Protein AF-A0A2E7M6B5-F1 (afdb_monomer)

Foldseek 3Di:
DWKKFFWPFWQDFDPPPPPWGKPAGFGIFTADWDDDVQWTWGQGPFTAHPVRDTIDTPDRIDTDGPNGTPDMDDDDD

Structure (mmCIF, N/CA/C/O backbone):
data_AF-A0A2E7M6B5-F1
#
_entry.id   AF-A0A2E7M6B5-F1
#
loop_
_atom_site.group_PDB
_atom_site.id
_atom_site.type_symbol
_atom_site.label_atom_id
_atom_site.label_alt_id
_atom_site.label_comp_id
_atom_site.label_asym_id
_atom_site.label_entity_id
_atom_site.label_seq_id
_atom_site.pdbx_PDB_ins_code
_atom_site.Cartn_x
_atom_site.Cartn_y
_atom_site.Cartn_z
_atom_site.occupancy
_atom_site.B_iso_or_equiv
_atom_site.auth_seq_id
_atom_site.auth_comp_id
_atom_site.auth_asym_id
_atom_site.auth_atom_id
_atom_site.pdbx_PDB_model_num
ATOM 1 N N . MET A 1 1 ? -10.941 6.187 4.368 1.00 91.38 1 MET A N 1
ATOM 2 C CA . MET A 1 1 ? -11.116 4.791 4.846 1.00 91.38 1 MET A CA 1
ATOM 3 C C . MET A 1 1 ? -9.761 4.212 5.238 1.00 91.38 1 MET A C 1
ATOM 5 O O . MET A 1 1 ? -8.784 4.587 4.601 1.00 91.38 1 MET A O 1
ATOM 9 N N . LYS A 1 2 ? -9.650 3.377 6.282 1.00 93.69 2 LYS A N 1
ATOM 10 C CA . LYS A 1 2 ? -8.399 2.637 6.541 1.00 93.69 2 LYS A CA 1
ATOM 11 C C . LYS A 1 2 ? -8.339 1.461 5.569 1.00 93.69 2 LYS A C 1
ATOM 13 O O . LYS A 1 2 ? -9.353 0.800 5.360 1.00 93.69 2 LYS A O 1
ATOM 18 N N . VAL A 1 3 ? -7.195 1.250 4.932 1.00 94.69 3 VAL A N 1
ATOM 19 C CA . VAL A 1 3 ? -7.023 0.176 3.954 1.00 94.69 3 VAL A CA 1
ATOM 20 C C . VAL A 1 3 ? -5.677 -0.501 4.107 1.00 94.69 3 VAL A C 1
ATOM 22 O O . VAL A 1 3 ? -4.676 0.145 4.429 1.00 94.69 3 VAL A O 1
ATOM 25 N N . LEU A 1 4 ? -5.668 -1.783 3.772 1.00 94.62 4 LEU A N 1
ATOM 26 C CA . LEU A 1 4 ? -4.482 -2.546 3.427 1.00 94.62 4 LEU A CA 1
ATOM 27 C C . LEU A 1 4 ? -4.567 -2.896 1.939 1.00 94.62 4 LEU A C 1
ATOM 29 O O . LEU A 1 4 ? -5.412 -3.693 1.539 1.00 94.62 4 LEU A O 1
ATOM 33 N N . ALA A 1 5 ? -3.725 -2.276 1.117 1.00 94.12 5 ALA A N 1
ATOM 34 C CA . ALA A 1 5 ? -3.669 -2.502 -0.323 1.00 94.12 5 ALA A CA 1
ATOM 35 C C . ALA A 1 5 ? -2.491 -3.411 -0.678 1.00 94.12 5 ALA A C 1
ATOM 37 O O . ALA A 1 5 ? -1.352 -3.097 -0.332 1.00 94.12 5 ALA A O 1
ATOM 38 N N . TYR A 1 6 ? -2.761 -4.498 -1.397 1.00 94.88 6 TYR A N 1
ATOM 39 C CA . TYR A 1 6 ? -1.754 -5.381 -1.976 1.00 94.88 6 TYR A CA 1
ATOM 40 C C . TYR A 1 6 ? -1.527 -5.020 -3.440 1.00 94.88 6 TYR A C 1
ATOM 42 O O . TYR A 1 6 ? -2.461 -4.719 -4.187 1.00 94.88 6 TYR A O 1
ATOM 50 N N . LEU A 1 7 ? -0.263 -5.010 -3.849 1.00 93.62 7 LEU A N 1
ATOM 51 C CA . LEU A 1 7 ? 0.152 -4.521 -5.152 1.00 93.62 7 LEU A CA 1
ATOM 52 C C . LEU A 1 7 ? 0.367 -5.670 -6.130 1.00 93.62 7 LEU A C 1
ATOM 54 O O . LEU A 1 7 ? 1.087 -6.621 -5.844 1.00 93.62 7 LEU A O 1
ATOM 58 N N . LYS A 1 8 ? -0.171 -5.514 -7.340 1.00 90.44 8 LYS A N 1
ATOM 59 C CA . LYS A 1 8 ? 0.032 -6.455 -8.449 1.00 90.44 8 LYS A CA 1
ATOM 60 C C . LYS A 1 8 ? 1.476 -6.464 -8.946 1.00 90.44 8 LYS A C 1
ATOM 62 O O . LYS A 1 8 ? 1.990 -7.474 -9.412 1.00 90.44 8 LYS A O 1
ATOM 67 N N . THR A 1 9 ? 2.127 -5.306 -8.874 1.00 86.69 9 THR A N 1
ATOM 68 C CA . THR A 1 9 ? 3.556 -5.156 -9.151 1.00 86.69 9 THR A CA 1
ATOM 69 C C . THR A 1 9 ? 4.192 -4.404 -7.991 1.00 86.69 9 THR A C 1
ATOM 71 O O . THR A 1 9 ? 3.666 -3.331 -7.667 1.00 86.69 9 THR A O 1
ATOM 74 N N . PRO A 1 10 ? 5.311 -4.884 -7.425 1.00 85.94 10 PRO A N 1
ATOM 75 C CA . PRO A 1 10 ? 5.979 -4.197 -6.330 1.00 85.94 10 PRO A CA 1
ATOM 76 C C . PRO A 1 10 ? 6.331 -2.745 -6.677 1.00 85.94 10 PRO A C 1
ATOM 78 O O . PRO A 1 10 ? 6.647 -2.426 -7.830 1.00 85.94 10 PRO A O 1
ATOM 81 N N . LEU A 1 11 ? 6.311 -1.854 -5.682 1.00 86.38 11 LEU A N 1
ATOM 82 C CA . LEU A 1 11 ? 6.993 -0.567 -5.818 1.00 86.38 11 LEU A CA 1
ATOM 83 C C . LEU A 1 11 ? 8.477 -0.816 -5.603 1.00 86.38 11 LEU A C 1
ATOM 85 O O . LEU A 1 11 ? 8.911 -1.189 -4.514 1.00 86.38 11 LEU A O 1
ATOM 89 N N . TYR A 1 12 ? 9.242 -0.639 -6.670 1.00 75.69 12 TYR A N 1
ATOM 90 C CA . TYR A 1 12 ? 10.658 -0.950 -6.670 1.00 75.69 12 TYR A CA 1
ATOM 91 C C . TYR A 1 12 ? 11.491 0.168 -6.053 1.00 75.69 12 TYR A C 1
ATOM 93 O O . TYR A 1 12 ? 11.238 1.361 -6.250 1.00 75.69 12 TYR A O 1
ATOM 101 N N . ARG A 1 13 ? 12.585 -0.248 -5.417 1.00 66.12 13 ARG A N 1
ATOM 102 C CA . ARG A 1 13 ? 13.743 0.599 -5.142 1.00 66.12 13 ARG A CA 1
ATOM 103 C C . ARG A 1 13 ? 14.280 1.164 -6.458 1.00 66.12 13 ARG A C 1
ATOM 105 O O . ARG A 1 13 ? 14.908 0.451 -7.241 1.00 66.12 13 ARG A O 1
ATOM 112 N N . SER A 1 14 ? 14.066 2.453 -6.713 1.00 56.94 14 SER A N 1
ATOM 113 C CA . SER A 1 14 ? 14.737 3.109 -7.835 1.00 56.94 14 SER A CA 1
ATOM 114 C C . SER A 1 14 ? 16.231 3.218 -7.523 1.00 56.94 14 SER A C 1
ATOM 116 O O . SER A 1 14 ? 16.630 3.979 -6.645 1.00 56.94 14 SER A O 1
ATOM 118 N N . ARG A 1 15 ? 17.077 2.471 -8.251 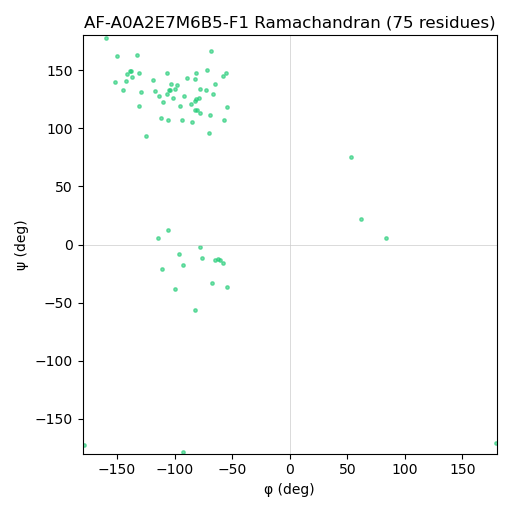1.00 53.38 15 ARG A N 1
ATOM 119 C CA . ARG A 1 15 ? 18.552 2.574 -8.157 1.00 53.38 15 ARG A CA 1
ATOM 120 C C . ARG A 1 15 ? 19.093 3.955 -8.559 1.00 53.38 15 ARG A C 1
ATOM 122 O O . ARG A 1 15 ? 20.257 4.233 -8.303 1.00 53.38 15 ARG A O 1
ATOM 129 N N . HIS A 1 16 ? 18.266 4.804 -9.174 1.00 46.66 16 HIS A N 1
ATOM 130 C CA . HIS A 1 16 ? 18.644 6.135 -9.660 1.00 46.66 16 HIS A CA 1
ATOM 131 C C . HIS A 1 16 ? 17.944 7.293 -8.941 1.00 46.66 16 HIS A C 1
ATOM 133 O O . HIS A 1 16 ? 18.128 8.442 -9.343 1.00 46.66 16 HIS A O 1
ATOM 139 N N . ALA A 1 17 ? 17.166 7.036 -7.886 1.00 48.81 17 ALA A N 1
ATOM 140 C CA . ALA A 1 17 ? 16.614 8.118 -7.082 1.00 48.81 17 ALA A CA 1
ATOM 141 C C . ALA A 1 17 ? 17.754 8.784 -6.297 1.00 48.81 17 ALA A C 1
ATOM 143 O O . ALA A 1 17 ? 18.150 8.310 -5.235 1.00 48.81 17 ALA A O 1
ATOM 144 N N . LYS A 1 18 ? 18.291 9.884 -6.843 1.00 49.53 18 LYS A N 1
ATOM 145 C CA . LYS A 1 18 ? 19.171 10.817 -6.120 1.00 49.53 18 LYS A CA 1
ATOM 146 C C . LYS A 1 18 ? 18.494 11.394 -4.865 1.00 49.53 18 LYS A C 1
ATOM 148 O O . LYS A 1 18 ? 19.197 11.857 -3.978 1.00 49.53 18 LYS A O 1
ATOM 153 N N . ASP A 1 19 ? 17.170 11.258 -4.765 1.00 51.09 19 ASP A N 1
ATOM 154 C CA . ASP A 1 19 ? 16.333 11.723 -3.666 1.00 51.09 19 ASP A CA 1
ATOM 155 C C . ASP A 1 19 ? 15.509 10.553 -3.100 1.00 51.09 19 ASP A C 1
ATOM 157 O O . ASP A 1 19 ? 14.447 10.228 -3.625 1.00 51.09 19 ASP A O 1
ATOM 161 N N . GLY A 1 20 ? 16.008 9.880 -2.058 1.00 55.72 20 GLY A N 1
ATOM 162 C CA . GLY A 1 20 ? 15.212 8.978 -1.209 1.00 55.72 20 GLY A CA 1
ATOM 163 C C . GLY A 1 20 ? 14.423 7.882 -1.947 1.00 55.72 20 GLY A C 1
ATOM 164 O O . GLY A 1 20 ? 13.205 7.937 -2.091 1.00 55.72 20 GLY A O 1
ATOM 165 N N . GLY A 1 21 ? 15.096 6.835 -2.415 1.00 63.53 21 GLY A N 1
ATOM 166 C CA . GLY A 1 21 ? 14.392 5.639 -2.889 1.00 63.53 21 GLY A CA 1
ATOM 167 C C . GLY A 1 21 ? 13.706 4.866 -1.752 1.00 63.53 21 GLY A C 1
ATOM 168 O O . GLY A 1 21 ? 14.002 5.072 -0.580 1.00 63.53 21 GLY A O 1
ATOM 169 N N . LEU A 1 22 ? 12.823 3.929 -2.108 1.00 73.75 22 LEU A N 1
ATOM 170 C CA . LEU A 1 22 ? 12.356 2.895 -1.178 1.00 73.75 22 LEU A CA 1
ATOM 171 C C . LEU A 1 22 ? 13.520 1.979 -0.784 1.00 73.75 22 LEU A C 1
ATOM 173 O O . LEU A 1 22 ? 14.295 1.561 -1.650 1.00 73.75 22 LEU A O 1
ATOM 177 N N . GLU A 1 23 ? 13.619 1.620 0.495 1.00 71.88 23 GLU A N 1
ATOM 178 C CA . GLU A 1 23 ? 14.673 0.716 0.984 1.00 71.88 23 GLU A CA 1
ATOM 179 C C . GLU A 1 23 ? 14.411 -0.769 0.670 1.00 71.88 23 GLU A C 1
ATOM 181 O O . GLU A 1 23 ? 15.267 -1.620 0.903 1.00 71.88 23 GLU A O 1
ATOM 186 N N . GLY A 1 24 ? 13.272 -1.083 0.048 1.00 77.31 24 GLY A N 1
ATOM 187 C CA . GLY A 1 24 ? 12.877 -2.433 -0.344 1.00 77.31 24 GLY A CA 1
ATOM 188 C C . GLY A 1 24 ? 11.819 -2.441 -1.446 1.00 77.31 24 GLY A C 1
ATOM 189 O O . GLY A 1 24 ? 11.362 -1.390 -1.901 1.00 77.31 24 GLY A O 1
ATOM 190 N N . ASN A 1 25 ? 11.440 -3.641 -1.887 1.00 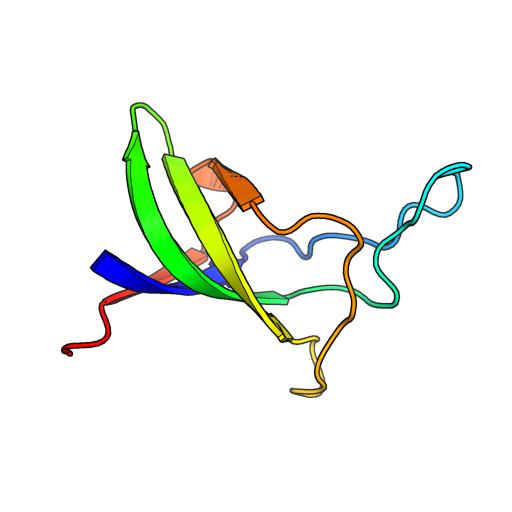87.62 25 ASN A N 1
ATOM 191 C CA . ASN A 1 25 ? 10.336 -3.832 -2.823 1.00 87.62 25 ASN A CA 1
ATOM 192 C C . ASN A 1 25 ? 9.030 -3.888 -2.035 1.00 87.62 25 ASN A C 1
ATOM 194 O O . ASN A 1 25 ? 8.743 -4.886 -1.382 1.00 87.62 25 ASN A O 1
ATOM 198 N N . VAL A 1 26 ? 8.237 -2.824 -2.087 1.00 90.19 26 VAL A N 1
ATOM 199 C CA . VAL A 1 26 ? 6.973 -2.775 -1.346 1.00 90.19 26 VAL A CA 1
ATOM 200 C C . VAL A 1 26 ? 5.920 -3.574 -2.097 1.00 90.19 26 VAL A C 1
ATOM 202 O O . VAL A 1 26 ? 5.665 -3.293 -3.269 1.00 90.19 26 VAL A O 1
ATOM 205 N N . ILE A 1 27 ? 5.279 -4.522 -1.417 1.00 94.12 27 ILE A N 1
ATOM 206 C CA . ILE A 1 27 ? 4.175 -5.326 -1.963 1.00 94.12 27 ILE A CA 1
ATOM 207 C C . ILE A 1 27 ? 2.831 -5.000 -1.317 1.00 94.12 27 ILE A C 1
ATOM 209 O O . ILE A 1 27 ? 1.793 -5.259 -1.920 1.00 94.12 27 ILE A O 1
ATOM 213 N N . SER A 1 28 ? 2.831 -4.415 -0.117 1.00 94.06 28 SER A N 1
ATOM 214 C CA . SER A 1 28 ? 1.600 -4.009 0.554 1.00 94.06 28 SER A CA 1
ATOM 215 C C . SER A 1 28 ? 1.746 -2.689 1.291 1.00 94.06 28 SER A C 1
ATOM 217 O O . SER A 1 28 ? 2.806 -2.365 1.833 1.00 94.06 28 SER A O 1
ATOM 219 N N . ILE A 1 29 ? 0.652 -1.938 1.322 1.00 94.56 29 ILE A N 1
ATOM 220 C CA . ILE A 1 29 ? 0.584 -0.580 1.853 1.00 94.56 29 ILE A CA 1
ATOM 221 C C . ILE A 1 29 ? -0.609 -0.497 2.791 1.00 94.56 29 ILE A C 1
ATOM 223 O O . ILE A 1 29 ? -1.748 -0.674 2.358 1.00 94.56 29 ILE A O 1
ATOM 227 N N . ARG A 1 30 ? -0.355 -0.185 4.062 1.00 94.81 30 ARG A N 1
ATOM 228 C CA . ARG A 1 30 ? -1.399 0.113 5.044 1.00 94.81 30 ARG A CA 1
ATOM 229 C C . ARG A 1 30 ? -1.470 1.612 5.284 1.00 94.81 30 ARG A C 1
ATOM 231 O O . ARG A 1 30 ? -0.455 2.279 5.510 1.00 94.81 30 ARG A O 1
ATOM 238 N N . GLY A 1 31 ? -2.678 2.155 5.272 1.00 94.56 31 GLY A N 1
ATOM 239 C CA . GLY A 1 31 ? -2.857 3.590 5.418 1.00 94.56 31 GLY A CA 1
ATOM 240 C C . GLY A 1 31 ? -4.304 4.046 5.417 1.00 94.56 31 GLY A C 1
ATOM 241 O O . GLY A 1 31 ? -5.240 3.250 5.424 1.00 94.56 31 GLY A O 1
ATOM 242 N N . LYS A 1 32 ? -4.487 5.365 5.401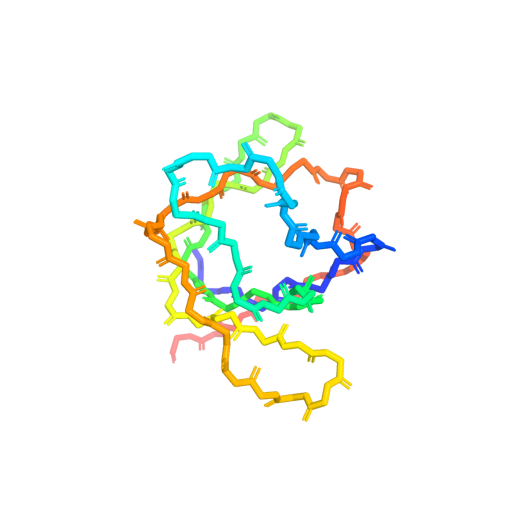 1.00 95.88 32 LYS A N 1
ATOM 243 C CA . LYS A 1 32 ? -5.790 5.985 5.151 1.00 95.88 32 LYS A CA 1
ATOM 244 C C . LYS A 1 32 ? -5.893 6.335 3.674 1.00 95.88 32 LYS A C 1
ATOM 246 O O . LYS A 1 32 ? -5.100 7.135 3.193 1.00 95.88 32 LYS A O 1
ATOM 251 N N . ALA A 1 33 ? -6.869 5.766 2.983 1.00 94.12 33 ALA A N 1
ATOM 252 C CA . ALA A 1 33 ? -7.132 6.025 1.577 1.00 94.12 33 ALA A CA 1
ATOM 253 C C . ALA A 1 33 ? -8.379 6.887 1.358 1.00 94.12 33 ALA A C 1
ATOM 255 O O . ALA A 1 33 ? -9.374 6.778 2.087 1.00 94.12 33 ALA A O 1
ATOM 256 N N . GLU A 1 34 ? -8.321 7.687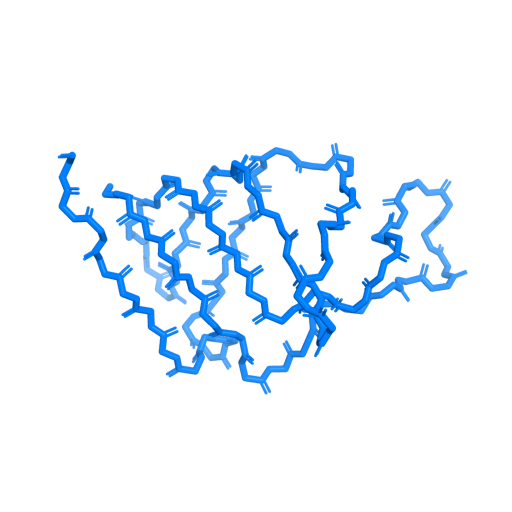 0.301 1.00 94.62 34 GLU A N 1
ATOM 257 C CA . GLU A 1 34 ? -9.452 8.342 -0.349 1.00 94.62 34 GLU A CA 1
ATOM 258 C C . GLU A 1 34 ? -9.553 7.816 -1.784 1.00 94.62 34 GLU A C 1
ATOM 260 O O . GLU A 1 34 ? -8.548 7.730 -2.495 1.00 94.62 34 GLU A O 1
ATOM 265 N N . ALA A 1 35 ? -10.756 7.434 -2.214 1.00 91.88 35 ALA A N 1
ATOM 266 C CA . ALA A 1 35 ? -10.980 7.034 -3.598 1.00 91.88 35 ALA A CA 1
ATOM 267 C C . ALA A 1 35 ? -10.940 8.273 -4.501 1.00 91.88 35 ALA A C 1
ATOM 269 O O . ALA A 1 35 ? -11.561 9.291 -4.193 1.00 91.88 35 ALA A O 1
ATOM 270 N N . ARG A 1 36 ? -10.211 8.187 -5.614 1.00 91.12 36 ARG A N 1
ATOM 271 C CA . ARG A 1 36 ? -10.169 9.214 -6.664 1.00 91.12 36 ARG A CA 1
ATOM 272 C C . ARG A 1 36 ? -10.327 8.538 -8.022 1.00 91.12 36 ARG A C 1
ATOM 274 O O . ARG A 1 36 ? -10.131 7.328 -8.133 1.00 91.12 36 ARG A O 1
ATOM 281 N N . ASP A 1 37 ? -10.656 9.306 -9.056 1.00 90.12 37 ASP A N 1
ATOM 282 C CA . ASP A 1 37 ? -10.781 8.746 -10.403 1.00 90.12 37 ASP A CA 1
ATOM 283 C C . ASP A 1 37 ? -9.500 8.009 -10.812 1.00 90.12 37 ASP A C 1
ATOM 285 O O . ASP A 1 37 ? -8.408 8.578 -10.873 1.00 90.12 37 ASP A O 1
ATOM 289 N N . GLY A 1 38 ? -9.647 6.705 -11.052 1.00 90.12 38 GLY A N 1
ATOM 290 C CA . GLY A 1 38 ? -8.569 5.824 -11.489 1.00 90.12 38 GLY A CA 1
ATOM 291 C C . GLY A 1 38 ? -7.660 5.262 -10.390 1.00 90.12 38 GLY A C 1
ATOM 292 O O . GLY A 1 38 ? -6.690 4.583 -10.734 1.00 90.12 38 GLY A O 1
ATOM 293 N N . GLY A 1 39 ? -7.929 5.482 -9.095 1.00 93.81 39 GLY A N 1
ATOM 294 C CA .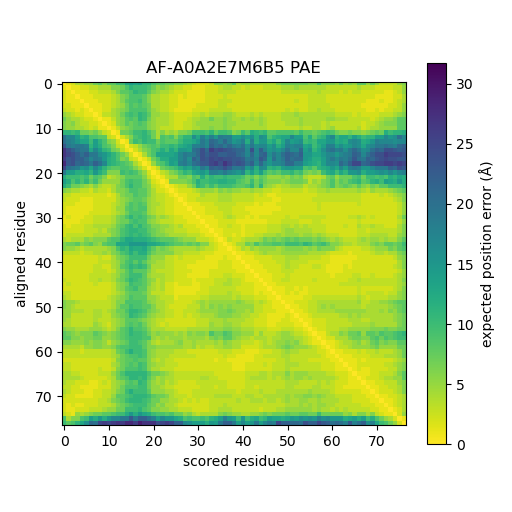 GLY A 1 39 ? -7.052 4.962 -8.039 1.00 93.81 39 GLY A CA 1
ATOM 295 C C . GLY A 1 39 ? -7.435 5.278 -6.597 1.00 93.81 39 GLY A C 1
ATOM 296 O O . GLY A 1 39 ? -8.505 5.799 -6.286 1.00 93.81 39 GLY A O 1
ATOM 297 N N . LEU A 1 40 ? -6.504 4.958 -5.704 1.00 93.38 40 LEU A N 1
ATOM 298 C CA . LEU A 1 40 ? -6.561 5.285 -4.287 1.00 93.38 40 LEU A CA 1
ATOM 299 C C . LEU A 1 40 ? -5.456 6.274 -3.954 1.00 93.38 40 LEU A C 1
ATOM 301 O O . LEU A 1 40 ? -4.283 6.033 -4.225 1.00 93.38 40 LEU A O 1
ATOM 305 N N . ASP A 1 41 ? -5.823 7.377 -3.326 1.00 94.81 41 ASP A N 1
ATOM 306 C CA . ASP A 1 41 ? -4.869 8.315 -2.762 1.00 94.81 41 ASP A CA 1
ATOM 307 C C . ASP A 1 41 ? -4.644 7.955 -1.290 1.00 94.81 41 ASP A C 1
ATOM 309 O O . ASP A 1 41 ? -5.549 8.102 -0.467 1.00 94.81 41 ASP A O 1
ATOM 313 N N . ILE A 1 42 ? -3.475 7.391 -0.970 1.00 94.00 42 ILE A N 1
ATOM 314 C CA . ILE A 1 42 ? -3.196 6.763 0.326 1.00 94.00 42 ILE A CA 1
ATOM 315 C C . ILE A 1 42 ? -2.209 7.600 1.128 1.00 94.00 42 ILE A C 1
ATOM 317 O O . ILE A 1 42 ? -1.071 7.808 0.718 1.00 94.00 42 ILE A O 1
ATOM 321 N N . THR A 1 43 ? -2.619 8.011 2.325 1.00 95.25 43 THR A N 1
ATOM 322 C CA . THR A 1 43 ? -1.718 8.457 3.391 1.00 95.25 43 THR A CA 1
ATOM 323 C C . THR A 1 43 ? -1.143 7.225 4.083 1.00 95.25 43 THR A C 1
ATOM 325 O O . THR A 1 43 ? -1.886 6.434 4.666 1.00 95.25 43 THR A O 1
ATOM 328 N N . ILE A 1 44 ? 0.170 7.050 3.972 1.00 93.62 44 ILE A N 1
ATOM 329 C CA . ILE A 1 44 ? 0.902 5.840 4.341 1.00 93.62 44 ILE A CA 1
ATOM 330 C C . ILE A 1 44 ? 1.154 5.832 5.845 1.00 93.62 44 ILE A C 1
ATOM 332 O O . ILE A 1 44 ? 1.774 6.749 6.384 1.00 93.62 44 ILE A O 1
ATOM 336 N N . ASN A 1 45 ? 0.725 4.758 6.500 1.00 94.06 45 ASN A N 1
ATOM 337 C CA . ASN A 1 45 ? 1.084 4.472 7.886 1.00 94.06 45 ASN A CA 1
ATOM 338 C C . ASN A 1 45 ? 2.216 3.440 7.943 1.00 94.06 45 ASN A C 1
ATOM 340 O O . ASN A 1 45 ? 3.109 3.538 8.784 1.00 94.06 45 ASN A O 1
ATOM 344 N N . GLU A 1 46 ? 2.171 2.447 7.053 1.00 93.44 46 GLU A N 1
ATOM 345 C CA . GLU A 1 46 ? 3.116 1.337 7.019 1.00 93.44 46 GLU A CA 1
ATOM 346 C C . GLU A 1 46 ? 3.260 0.792 5.591 1.00 93.44 46 GLU A C 1
ATOM 348 O O . GLU A 1 46 ? 2.278 0.664 4.856 1.00 93.44 46 GLU A O 1
ATOM 353 N N . LEU A 1 47 ? 4.491 0.459 5.208 1.00 93.62 47 LEU A N 1
ATOM 354 C CA . LEU A 1 47 ? 4.828 -0.233 3.966 1.00 93.62 47 LEU A CA 1
ATOM 355 C C . LEU A 1 47 ? 5.488 -1.552 4.325 1.00 93.62 47 LEU A C 1
ATOM 357 O O . LEU A 1 47 ? 6.287 -1.578 5.262 1.00 93.62 47 LEU A O 1
ATOM 361 N N . ARG A 1 48 ? 5.185 -2.615 3.580 1.00 93.38 48 ARG A N 1
ATOM 362 C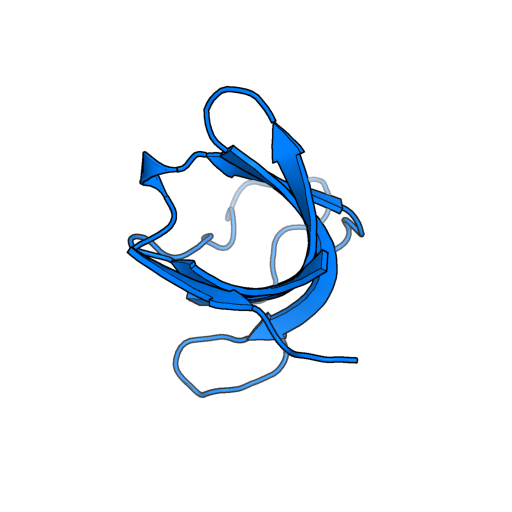 CA . ARG A 1 48 ? 5.811 -3.922 3.788 1.00 93.38 48 ARG A CA 1
ATOM 363 C C . ARG A 1 48 ? 6.336 -4.547 2.508 1.00 93.38 48 ARG A C 1
ATOM 365 O O . ARG A 1 48 ? 5.772 -4.330 1.430 1.00 93.38 48 ARG A O 1
ATOM 372 N N . ASP A 1 49 ? 7.418 -5.300 2.651 1.00 91.44 49 ASP A N 1
ATOM 373 C CA . ASP A 1 49 ? 8.037 -6.077 1.582 1.00 91.44 49 ASP A CA 1
ATOM 374 C C . ASP A 1 49 ? 7.523 -7.525 1.513 1.00 91.44 49 ASP A C 1
ATOM 376 O O . ASP A 1 49 ? 6.641 -7.947 2.261 1.00 91.44 49 ASP A O 1
ATOM 380 N N . GLU A 1 50 ? 8.077 -8.292 0.577 1.00 88.12 50 GLU A N 1
ATOM 381 C CA . GLU A 1 50 ? 7.784 -9.716 0.352 1.00 88.12 50 GLU A CA 1
ATOM 382 C C . GLU A 1 50 ? 8.099 -10.639 1.541 1.00 88.12 50 GLU A C 1
ATOM 384 O O . GLU A 1 50 ? 7.662 -11.788 1.560 1.00 88.12 50 GLU A O 1
ATOM 389 N N . ARG A 1 51 ? 8.847 -10.148 2.533 1.00 88.75 51 ARG A N 1
ATOM 390 C CA . ARG A 1 51 ? 9.200 -10.857 3.768 1.00 88.75 51 ARG A CA 1
ATOM 391 C C . ARG A 1 51 ? 8.412 -10.341 4.968 1.00 88.75 51 ARG A C 1
ATOM 393 O O . ARG A 1 51 ? 8.772 -10.662 6.099 1.00 88.75 51 ARG A O 1
ATOM 400 N N . ASP A 1 52 ? 7.368 -9.550 4.723 1.00 86.62 52 ASP A N 1
ATOM 401 C CA . ASP A 1 52 ? 6.537 -8.909 5.740 1.00 86.62 52 ASP A CA 1
ATOM 402 C C . ASP A 1 52 ? 7.315 -7.917 6.634 1.00 86.62 52 ASP A C 1
ATOM 404 O O . ASP A 1 52 ? 6.900 -7.588 7.746 1.00 86.62 52 ASP A O 1
ATOM 408 N N . GLN A 1 53 ? 8.454 -7.408 6.149 1.00 90.44 53 GLN A N 1
ATOM 409 C CA . GLN A 1 53 ? 9.280 -6.438 6.865 1.00 90.44 53 GLN A CA 1
ATOM 410 C C . GLN A 1 53 ? 8.846 -5.016 6.540 1.00 90.44 53 GLN A C 1
ATOM 412 O O . GLN A 1 53 ? 8.488 -4.700 5.404 1.00 90.44 53 GLN A O 1
ATOM 417 N N . LYS A 1 54 ? 8.905 -4.135 7.543 1.00 91.44 54 LYS A N 1
ATOM 418 C CA . LYS A 1 54 ? 8.580 -2.721 7.365 1.00 91.44 54 LYS A CA 1
ATOM 419 C C . LYS A 1 54 ? 9.612 -2.051 6.454 1.00 91.44 54 LYS A C 1
ATOM 421 O O . LYS A 1 54 ? 10.807 -2.129 6.716 1.00 91.44 54 LYS A O 1
ATOM 426 N N . VAL A 1 55 ? 9.134 -1.347 5.432 1.00 89.81 55 VAL A N 1
ATOM 427 C CA . VAL A 1 55 ? 9.962 -0.580 4.492 1.00 89.81 55 VAL A CA 1
ATOM 428 C C . VAL A 1 55 ? 9.837 0.907 4.797 1.00 89.81 55 VAL A C 1
ATOM 430 O O . VAL A 1 55 ? 8.730 1.429 4.947 1.00 89.81 55 VAL A O 1
ATOM 433 N N . GLU A 1 56 ? 10.966 1.607 4.866 1.00 86.06 56 GLU A N 1
ATOM 434 C CA . GLU A 1 56 ? 10.969 3.063 4.971 1.00 86.06 56 GLU A CA 1
ATOM 435 C C . GLU A 1 56 ? 10.807 3.725 3.596 1.00 86.06 56 GLU A C 1
ATOM 437 O O . GLU A 1 56 ? 11.324 3.261 2.574 1.00 86.06 56 GLU A O 1
ATOM 442 N N . ALA A 1 57 ? 10.058 4.826 3.578 1.00 80.81 57 ALA A N 1
ATOM 443 C CA . ALA A 1 57 ? 9.857 5.671 2.410 1.00 80.81 57 ALA A CA 1
ATOM 444 C C . ALA A 1 57 ? 9.957 7.142 2.816 1.00 80.81 57 ALA A C 1
ATOM 446 O O . ALA A 1 57 ? 9.455 7.513 3.880 1.00 80.81 57 ALA A O 1
ATOM 447 N N . PRO A 1 58 ? 10.518 8.018 1.966 1.00 81.25 58 PRO A N 1
ATOM 448 C CA . PRO A 1 58 ? 10.573 9.449 2.270 1.00 81.25 58 PRO A CA 1
ATOM 449 C C . PRO A 1 58 ? 9.228 10.160 2.065 1.00 81.25 58 PRO A C 1
ATOM 451 O O . PRO A 1 58 ? 9.071 11.316 2.452 1.00 81.25 58 PRO A O 1
ATOM 454 N N . PHE A 1 59 ? 8.254 9.501 1.435 1.00 83.44 59 PHE A N 1
ATOM 455 C CA . PHE A 1 59 ? 6.936 10.058 1.159 1.00 83.44 59 PHE A CA 1
ATOM 456 C C . PHE A 1 59 ? 5.896 9.509 2.138 1.00 83.44 59 PHE A C 1
ATOM 458 O O . PHE A 1 59 ? 5.851 8.320 2.440 1.00 83.44 59 PHE A O 1
ATOM 465 N N . LYS A 1 60 ? 5.019 10.395 2.617 1.00 88.62 60 LYS A N 1
ATOM 466 C CA . LYS A 1 60 ? 3.921 10.051 3.540 1.00 88.62 60 LYS A CA 1
ATOM 467 C C . LYS A 1 60 ? 2.590 9.814 2.829 1.00 88.62 60 LYS A C 1
ATOM 469 O O . LYS A 1 60 ? 1.618 9.415 3.461 1.00 88.62 60 LYS A O 1
ATOM 474 N N . ARG A 1 61 ? 2.526 10.096 1.528 1.00 91.44 61 ARG A N 1
ATOM 475 C CA . ARG A 1 61 ? 1.327 9.969 0.699 1.00 91.44 61 ARG A CA 1
ATOM 476 C C . ARG A 1 61 ? 1.712 9.451 -0.679 1.00 91.44 61 ARG A C 1
ATOM 478 O O . ARG A 1 61 ? 2.742 9.856 -1.212 1.00 91.44 61 ARG A O 1
ATOM 485 N N . LEU A 1 62 ? 0.894 8.567 -1.235 1.00 90.62 62 LEU A N 1
ATOM 486 C CA . LEU A 1 62 ? 1.093 7.979 -2.552 1.00 90.62 62 LEU A CA 1
ATOM 487 C C . LEU A 1 62 ? -0.256 7.764 -3.230 1.00 90.62 62 LEU A C 1
ATOM 489 O O . LEU A 1 62 ? -1.166 7.179 -2.647 1.00 90.62 62 LEU A O 1
A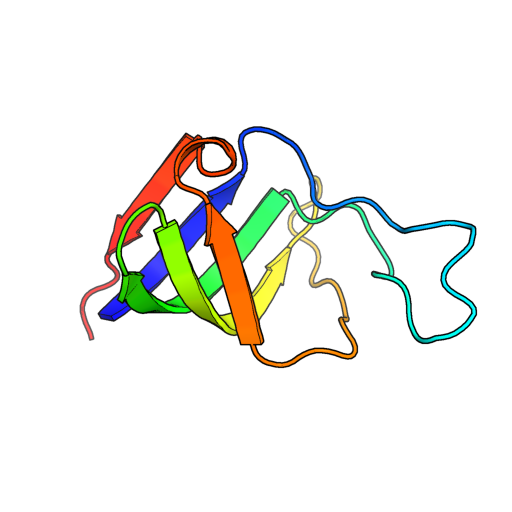TOM 493 N N . PHE A 1 63 ? -0.349 8.174 -4.491 1.00 92.44 63 PHE A N 1
ATOM 494 C CA . PHE A 1 63 ? -1.442 7.752 -5.351 1.00 92.44 63 PHE A CA 1
ATOM 495 C C . PHE A 1 63 ? -1.134 6.375 -5.945 1.00 92.44 63 PHE A C 1
ATOM 497 O O . PHE A 1 63 ? -0.112 6.186 -6.607 1.00 92.44 63 PHE A O 1
ATOM 504 N N . LEU A 1 64 ? -2.029 5.420 -5.713 1.00 91.75 64 LEU A N 1
ATOM 505 C CA . LEU A 1 64 ? -2.002 4.081 -6.279 1.00 91.75 64 LEU A CA 1
ATOM 506 C C . LEU A 1 64 ? -3.075 3.962 -7.363 1.00 91.75 64 LEU A C 1
ATOM 508 O O . LEU A 1 64 ? -4.261 3.868 -7.039 1.00 91.75 64 LEU A O 1
ATOM 512 N N . PRO A 1 65 ? -2.687 3.921 -8.648 1.00 93.31 65 PRO A N 1
ATOM 513 C CA . PRO A 1 65 ? -3.618 3.613 -9.723 1.00 93.31 65 PRO A CA 1
ATOM 514 C C . PRO A 1 65 ? -4.273 2.244 -9.504 1.00 93.31 65 PRO A C 1
ATOM 516 O O . PRO A 1 65 ? -3.597 1.307 -9.079 1.00 93.31 65 PRO A O 1
ATOM 519 N N . LEU A 1 66 ? -5.546 2.082 -9.874 1.00 90.88 66 LEU A N 1
ATOM 520 C CA . LEU A 1 66 ? -6.251 0.795 -9.748 1.00 90.88 66 LEU A CA 1
ATOM 521 C C . LEU A 1 66 ? -5.504 -0.348 -10.449 1.00 90.88 66 LEU A C 1
ATOM 523 O O . LEU A 1 66 ? -5.414 -1.440 -9.910 1.00 90.88 66 LEU A O 1
ATOM 527 N N . GLY A 1 67 ? -4.869 -0.085 -11.597 1.00 91.69 67 GLY A N 1
ATOM 528 C CA . GLY A 1 67 ? -4.069 -1.089 -12.313 1.00 91.69 67 GLY A CA 1
ATOM 529 C C . GLY A 1 67 ? -2.815 -1.578 -11.568 1.00 91.69 67 GLY A C 1
ATOM 530 O O . GLY A 1 67 ? -2.215 -2.570 -11.980 1.00 91.69 67 GLY A O 1
ATOM 531 N N . LYS A 1 68 ? -2.400 -0.893 -10.493 1.00 90.81 68 LYS A N 1
ATOM 532 C CA . LYS A 1 68 ? -1.302 -1.309 -9.605 1.00 90.81 68 LYS A CA 1
ATOM 533 C C . LYS A 1 68 ? -1.781 -2.125 -8.408 1.00 90.81 68 LYS A C 1
ATOM 535 O O . LYS A 1 68 ? -0.953 -2.790 -7.788 1.00 90.81 68 LYS A O 1
ATOM 540 N N . ILE A 1 69 ? -3.068 -2.071 -8.085 1.00 92.88 69 ILE A N 1
ATOM 541 C CA . ILE A 1 69 ? -3.658 -2.749 -6.935 1.00 92.88 69 ILE A CA 1
ATOM 542 C C . ILE A 1 69 ? -4.149 -4.118 -7.405 1.00 92.88 69 ILE A C 1
ATOM 544 O O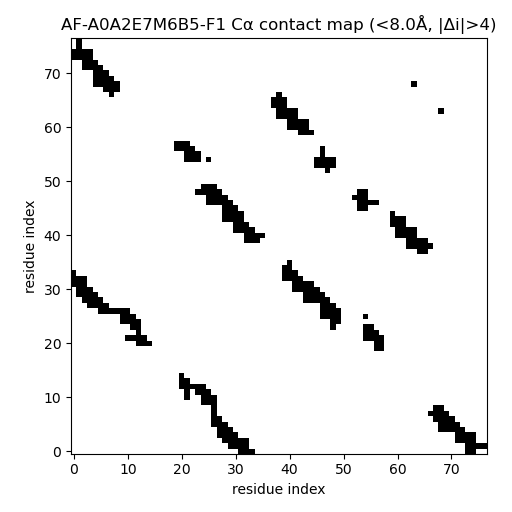 . ILE A 1 69 ? -4.857 -4.210 -8.403 1.00 92.88 69 ILE A O 1
ATOM 548 N N . ASP A 1 70 ? -3.740 -5.176 -6.712 1.00 93.69 70 ASP A N 1
ATOM 549 C CA . ASP A 1 70 ? -4.269 -6.519 -6.958 1.00 93.69 70 ASP A CA 1
ATOM 550 C C . ASP A 1 70 ? -5.601 -6.686 -6.222 1.00 93.69 70 ASP A C 1
ATOM 552 O O . ASP A 1 70 ? -6.655 -6.883 -6.822 1.00 93.69 70 ASP A O 1
ATOM 556 N N . TYR A 1 71 ? -5.568 -6.463 -4.910 1.00 92.69 71 TYR A N 1
ATOM 557 C CA . TYR A 1 71 ? -6.746 -6.331 -4.067 1.00 92.69 71 TYR A CA 1
ATOM 558 C C . TYR A 1 71 ? -6.441 -5.409 -2.885 1.00 92.69 71 TYR A C 1
ATOM 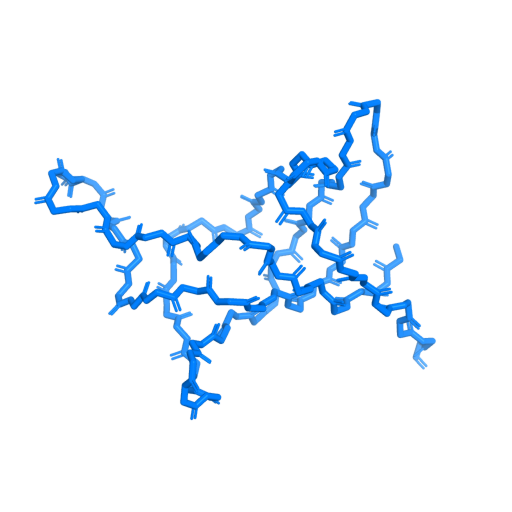560 O O . TYR A 1 71 ? -5.284 -5.144 -2.551 1.00 92.69 71 TYR A O 1
ATOM 568 N N . TYR A 1 72 ? -7.484 -4.907 -2.233 1.00 92.00 72 TYR A N 1
ATOM 569 C CA . TYR A 1 72 ? -7.348 -4.175 -0.981 1.00 92.00 72 TYR A CA 1
ATOM 570 C C . TYR A 1 72 ? -8.444 -4.588 -0.007 1.00 92.00 72 TYR A C 1
ATOM 572 O O . TYR A 1 72 ? -9.552 -4.947 -0.402 1.00 92.00 72 TYR A O 1
ATOM 580 N N . VAL A 1 73 ? -8.116 -4.527 1.276 1.00 93.69 73 VAL A N 1
ATOM 581 C CA . VAL A 1 73 ? -9.041 -4.775 2.378 1.00 93.69 73 VAL A CA 1
ATOM 582 C C . VAL A 1 73 ? -9.356 -3.435 3.023 1.00 93.69 73 VAL A C 1
ATOM 584 O O . VAL A 1 73 ? -8.443 -2.666 3.328 1.00 93.69 73 VAL A O 1
ATOM 587 N N . ILE A 1 74 ? -10.641 -3.142 3.210 1.00 93.38 74 ILE A N 1
ATOM 588 C CA . ILE A 1 74 ? -11.080 -2.008 4.025 1.00 93.38 74 ILE A CA 1
ATOM 589 C C . ILE A 1 74 ? -11.050 -2.482 5.476 1.00 93.38 74 ILE A C 1
ATOM 591 O O . ILE A 1 74 ? -11.761 -3.415 5.839 1.00 93.38 74 ILE A O 1
ATOM 595 N N . GLU A 1 75 ? -10.186 -1.873 6.279 1.00 90.00 75 GLU A N 1
ATOM 596 C CA . GLU A 1 75 ? -10.088 -2.161 7.707 1.00 90.00 75 GLU A CA 1
ATOM 597 C C . GLU A 1 75 ? -11.127 -1.294 8.430 1.00 90.00 75 GLU A C 1
ATOM 599 O O . GLU A 1 75 ? -11.107 -0.064 8.299 1.00 90.00 75 GLU A O 1
ATOM 604 N N . ASP A 1 76 ? -12.053 -1.921 9.158 1.00 77.94 76 ASP A N 1
ATOM 605 C CA . ASP A 1 76 ? -12.992 -1.182 10.004 1.00 77.94 76 ASP A CA 1
ATOM 606 C C . ASP A 1 76 ? -12.267 -0.616 11.238 1.00 77.94 76 ASP A C 1
ATOM 608 O O . ASP A 1 76 ? -11.220 -1.127 11.647 1.00 77.94 76 ASP A O 1
ATOM 612 N N . ALA A 1 77 ? -12.764 0.521 11.729 1.00 60.38 77 ALA A N 1
ATOM 613 C CA . ALA A 1 77 ? -12.036 1.455 12.596 1.00 60.38 77 ALA A CA 1
ATOM 614 C C . ALA A 1 77 ? -11.437 0.847 13.872 1.00 60.38 77 ALA A C 1
ATOM 616 O O . ALA A 1 77 ? -12.147 0.131 14.604 1.00 60.38 77 ALA A O 1
#

pLDDT: mean 85.72, std 12.99, range [46.66, 95.88]

Solvent-accessible surface area (backbone atoms only — not comparable to full-atom values): 4253 Å² total; per-residue (Å²): 86,42,32,42,38,34,39,65,56,58,50,65,47,47,94,76,47,90,69,68,39,38,80,41,47,33,33,35,42,33,26,45,33,45,84,48,97,68,28,36,43,27,39,54,76,46,33,22,29,91,82,74,42,80,41,60,60,81,65,58,60,49,77,44,45,48,92,42,45,65,50,68,46,78,50,81,134

Secondary structure (DSSP, 8-state):
-EEEEEEEEEE---TT-SS---SS-EEEEEEEEEEETTEEEEEEEEEEETTS-B---S-SEEEEEGGGEEEEEEE--

Nearest PDB structures (foldseek):
  1n9r-assembly2_B-2  TM=7.430E-01  e=9.545E-02  Saccharomyces cerevisiae
  8xi2-assembly1_f  TM=7.946E-01  e=3.898E-01  Chlamydomonas reinhardtii
  4m7a-assembly3_L  TM=6.523E-01  e=2.817E-01  Saccharomyces cerevisiae S288C
  8i0w-assembly1_k  TM=5.497E-01  e=7.461E-01  Homo sapiens
  1ue9-assembly1_A  TM=4.847E-01  e=9.780E-01  Homo sapiens

Mean predicted aligned error: 5.53 Å

Radius of gyration: 11.89 Å; Cα contacts (8 Å, |Δi|>4): 172; chains: 1; bounding box: 32×23×25 Å

Sequence (77 aa):
MKVLAYLKTPLYRSRHAKDGGLEGNVISIRGKAEARDGGLDITINELRDERDQKVEAPFKRLFLPLGKIDYYVIEDA